Protein AF-W7D9A3-F1 (afdb_monomer)

Foldseek 3Di:
DDDPPPPPPPPDDDDDDDALVNLQVQLVVCVVVVVNVSNVVSNVVSVVD

Solvent-accessible surface area (backbone atoms only — not comparable to full-atom values): 3043 Å² total; per-residue (Å²): 139,79,85,80,78,74,73,75,80,64,84,80,80,76,81,90,75,88,50,34,65,56,27,38,54,52,10,54,53,28,45,76,72,67,39,53,72,58,12,50,57,23,40,54,53,24,76,76,94

Radius of gyration: 20.24 Å; Cα contacts (8 Å, |Δi|>4): 35; chains: 1; bounding box: 26×25×63 Å

Mean predicted aligned error: 9.05 Å

Structure (mmCIF, N/CA/C/O backbone):
data_AF-W7D9A3-F1
#
_entry.id   AF-W7D9A3-F1
#
loop_
_atom_site.group_PDB
_atom_site.id
_atom_site.type_symbol
_atom_site.label_atom_id
_atom_site.label_alt_id
_atom_site.label_comp_id
_atom_site.label_asym_id
_atom_site.label_entity_id
_atom_site.label_seq_id
_atom_site.pdbx_PDB_ins_code
_atom_site.Cartn_x
_atom_site.Cartn_y
_atom_site.Cartn_z
_atom_site.occupancy
_atom_site.B_iso_or_equiv
_atom_site.auth_seq_id
_atom_site.auth_comp_id
_atom_site.auth_asym_id
_atom_site.auth_atom_id
_atom_site.pdbx_PDB_model_num
ATOM 1 N N . MET A 1 1 ? -19.558 -19.398 -56.464 1.00 41.59 1 MET A N 1
ATOM 2 C CA . MET A 1 1 ? -18.225 -19.064 -55.902 1.00 41.59 1 MET A CA 1
ATOM 3 C C . MET A 1 1 ? -18.104 -17.547 -55.970 1.00 41.59 1 MET A C 1
ATOM 5 O O . MET A 1 1 ? -18.318 -17.010 -57.039 1.00 41.59 1 MET A O 1
ATOM 9 N N . ASN A 1 2 ? -17.937 -16.783 -54.894 1.00 43.59 2 ASN A N 1
ATOM 10 C CA . ASN A 1 2 ? -16.894 -16.903 -53.884 1.00 43.59 2 ASN A CA 1
ATOM 11 C C . ASN A 1 2 ? -17.400 -16.311 -52.553 1.00 43.59 2 ASN A C 1
ATOM 13 O O . ASN A 1 2 ? -17.896 -15.183 -52.530 1.00 43.59 2 ASN A O 1
ATOM 17 N N . LEU A 1 3 ? -17.307 -17.087 -51.470 1.00 50.22 3 LEU A N 1
ATOM 18 C CA . LEU A 1 3 ? -17.655 -16.651 -50.122 1.00 50.22 3 LEU A CA 1
ATOM 19 C C . LEU A 1 3 ? -16.638 -15.597 -49.678 1.00 50.22 3 LEU A C 1
ATOM 21 O O . LEU A 1 3 ? -15.489 -15.919 -49.376 1.00 50.22 3 LEU A O 1
ATOM 25 N N . LYS A 1 4 ? -17.050 -14.329 -49.614 1.00 54.50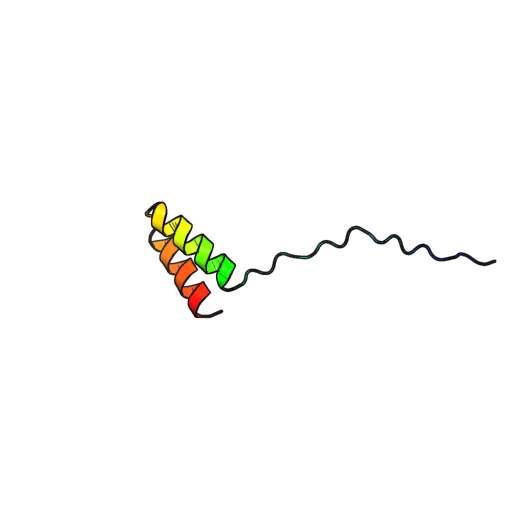 4 LYS A N 1
ATOM 26 C CA . LYS A 1 4 ? -16.302 -13.336 -48.844 1.00 54.50 4 LYS A CA 1
ATOM 27 C C . LYS A 1 4 ? -16.518 -13.682 -47.378 1.00 54.50 4 LYS A C 1
ATOM 29 O O . LYS A 1 4 ? -17.549 -13.349 -46.809 1.00 54.50 4 LYS A O 1
ATOM 34 N N . ASN A 1 5 ? -15.556 -14.419 -46.827 1.00 53.31 5 ASN A N 1
ATOM 35 C CA . ASN A 1 5 ? -15.406 -14.719 -45.411 1.00 53.31 5 ASN A CA 1
ATOM 36 C C . ASN A 1 5 ? -15.520 -13.427 -44.592 1.00 53.31 5 ASN A C 1
ATOM 38 O O . ASN A 1 5 ? -14.523 -12.757 -44.322 1.00 53.31 5 ASN A O 1
ATOM 42 N N . SER A 1 6 ? -16.737 -13.083 -44.181 1.00 56.44 6 SER A N 1
ATOM 43 C CA . SER A 1 6 ? -16.975 -12.206 -43.050 1.00 56.44 6 SER A CA 1
ATOM 44 C C . SER A 1 6 ? -16.471 -12.968 -41.832 1.00 56.44 6 SER A C 1
ATOM 46 O O . SER A 1 6 ? -17.211 -13.742 -41.223 1.00 56.44 6 SER A O 1
ATOM 48 N N . LYS A 1 7 ? -15.176 -12.818 -41.522 1.00 58.00 7 LYS A N 1
ATOM 49 C CA . LYS A 1 7 ? -14.666 -13.126 -40.188 1.00 58.00 7 LYS A CA 1
ATOM 50 C C . LYS A 1 7 ? -15.566 -12.341 -39.249 1.00 58.00 7 LYS A C 1
ATOM 52 O O . LYS A 1 7 ? -15.493 -11.118 -39.217 1.00 58.00 7 LYS A O 1
ATOM 57 N N . GLN A 1 8 ? -16.471 -13.044 -38.581 1.00 60.22 8 GLN A N 1
ATOM 58 C CA . GLN A 1 8 ? -17.193 -12.506 -37.449 1.00 60.22 8 GLN A CA 1
ATOM 59 C C . GLN A 1 8 ? -16.101 -12.019 -36.504 1.00 60.22 8 GLN A C 1
ATOM 61 O O . GLN A 1 8 ? -15.342 -12.826 -35.964 1.00 60.22 8 GLN A O 1
ATOM 66 N N . GLU A 1 9 ? -15.933 -10.704 -36.402 1.00 63.53 9 GLU A N 1
ATOM 67 C CA . GLU A 1 9 ? -15.106 -10.093 -35.375 1.00 63.53 9 GLU A CA 1
ATOM 68 C C . GLU A 1 9 ? -15.826 -10.355 -34.053 1.00 63.53 9 GLU A C 1
ATOM 70 O O . GLU A 1 9 ? -16.549 -9.512 -33.534 1.00 63.53 9 GLU A O 1
ATOM 75 N N . GLY A 1 10 ? -15.724 -11.593 -33.561 1.00 65.31 10 GLY A N 1
ATOM 76 C CA . GLY A 1 10 ? -16.220 -11.963 -32.250 1.00 65.31 10 GLY A CA 1
ATOM 77 C C . GLY A 1 10 ? -15.638 -10.974 -31.254 1.00 65.31 10 GLY A C 1
ATOM 78 O O . GLY A 1 10 ? -14.446 -10.668 -31.338 1.00 65.31 10 GLY A O 1
ATOM 79 N N . ASN A 1 11 ? -16.495 -10.440 -30.380 1.00 73.50 11 ASN A N 1
ATOM 80 C CA . ASN A 1 11 ? -16.132 -9.451 -29.369 1.00 73.50 11 ASN A CA 1
ATOM 81 C C . ASN A 1 11 ? -14.769 -9.799 -28.761 1.00 73.50 11 ASN A C 1
ATOM 83 O O . ASN A 1 11 ? -14.640 -10.773 -28.019 1.00 73.50 11 ASN A O 1
ATOM 87 N N . LYS A 1 12 ? -13.733 -9.033 -29.124 1.00 78.62 12 LYS A N 1
ATOM 88 C CA . LYS A 1 12 ? -12.379 -9.253 -28.619 1.00 78.62 12 LYS A CA 1
ATOM 89 C C . LYS A 1 12 ? -12.375 -8.875 -27.143 1.00 78.62 12 LYS A C 1
ATOM 91 O O . LYS A 1 12 ? -12.373 -7.697 -26.799 1.00 78.62 12 LYS A O 1
ATOM 96 N N . ILE A 1 13 ? -12.399 -9.882 -26.275 1.00 82.94 13 ILE A N 1
ATOM 97 C CA . ILE A 1 13 ? -12.223 -9.695 -24.837 1.00 82.94 13 ILE A CA 1
ATOM 98 C C . ILE A 1 13 ? -10.735 -9.442 -24.595 1.00 82.94 13 ILE A C 1
ATOM 100 O O . ILE A 1 13 ? -9.904 -10.327 -24.799 1.00 82.94 13 ILE A O 1
ATOM 104 N N . TYR A 1 14 ? -10.398 -8.229 -24.165 1.00 82.50 14 TYR A N 1
ATOM 105 C CA . TYR A 1 14 ? -9.048 -7.899 -23.723 1.00 82.50 14 TYR A CA 1
ATOM 106 C C . TYR A 1 14 ? -8.934 -8.196 -22.223 1.00 82.50 14 TYR A C 1
ATOM 108 O O . TYR A 1 14 ? -9.662 -7.587 -21.438 1.00 82.50 14 TYR A O 1
ATOM 116 N N . PRO A 1 15 ? -8.059 -9.125 -21.795 1.00 87.81 15 PRO A N 1
ATOM 117 C CA . PRO A 1 15 ? -7.902 -9.419 -20.379 1.00 87.81 15 PRO A CA 1
ATOM 118 C C . PRO A 1 15 ? -7.283 -8.222 -19.657 1.00 87.81 15 PRO A C 1
ATOM 120 O O . PRO A 1 15 ? -6.331 -7.608 -20.150 1.00 87.81 15 PRO A O 1
ATOM 123 N N . PHE A 1 16 ? -7.800 -7.919 -18.466 1.00 90.31 16 PHE A N 1
ATOM 124 C CA . PHE A 1 16 ? -7.218 -6.897 -17.610 1.00 90.31 16 PHE A CA 1
ATOM 125 C C . PHE A 1 16 ? -5.826 -7.336 -17.144 1.00 90.31 16 PHE A C 1
ATOM 127 O O . PHE A 1 16 ? -5.672 -8.387 -16.520 1.00 90.31 16 PHE A O 1
ATOM 134 N N . ARG A 1 17 ? -4.811 -6.525 -17.452 1.00 90.88 17 ARG A N 1
ATOM 135 C CA . ARG A 1 17 ? -3.448 -6.688 -16.942 1.00 90.88 17 ARG A CA 1
ATOM 136 C C . ARG A 1 17 ? -3.142 -5.539 -15.984 1.00 90.88 17 ARG A C 1
ATOM 138 O O . ARG A 1 17 ? -2.958 -4.419 -16.456 1.00 90.88 17 ARG A O 1
ATOM 145 N N . PRO A 1 18 ? -3.102 -5.797 -14.667 1.00 91.75 18 PRO A N 1
ATOM 146 C CA . PRO A 1 18 ? -2.740 -4.779 -13.694 1.00 91.75 18 PRO A CA 1
ATOM 147 C C . PRO A 1 18 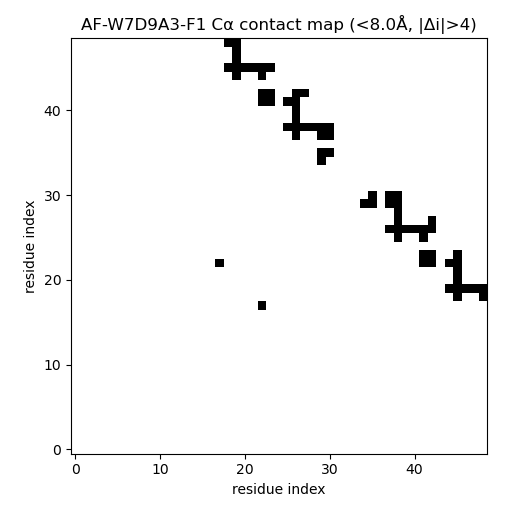? -1.319 -4.263 -13.941 1.00 91.75 18 PRO A C 1
ATOM 149 O O . PRO A 1 18 ? -0.427 -5.050 -14.259 1.00 91.75 18 PRO A O 1
ATOM 152 N N . ASN A 1 19 ? -1.114 -2.963 -13.754 1.00 94.31 19 ASN A N 1
ATOM 153 C CA . ASN A 1 19 ? 0.183 -2.290 -13.818 1.00 94.31 19 ASN A CA 1
ATOM 154 C C . ASN A 1 19 ? 0.494 -1.600 -12.474 1.00 94.31 19 ASN A C 1
ATOM 156 O O . ASN A 1 19 ? -0.318 -1.650 -11.546 1.00 94.31 19 ASN A O 1
ATOM 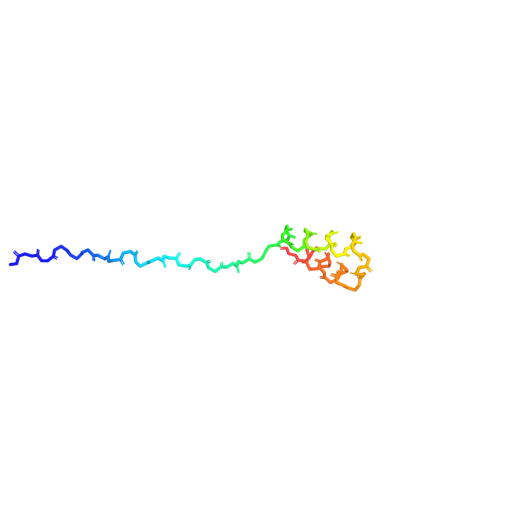160 N N . GLY A 1 20 ? 1.654 -0.944 -12.367 1.00 97.12 20 GLY A N 1
ATOM 161 C CA . GLY A 1 20 ? 2.051 -0.230 -11.148 1.00 97.12 20 GLY A CA 1
ATOM 162 C C . GLY A 1 20 ? 1.026 0.817 -10.692 1.00 97.12 20 GLY A C 1
ATOM 163 O O . GLY A 1 20 ? 0.704 0.881 -9.508 1.00 97.12 20 GLY A O 1
ATOM 164 N N . GLU A 1 21 ? 0.429 1.566 -11.626 1.00 97.19 21 GLU A N 1
ATOM 165 C CA . GLU A 1 21 ? -0.600 2.574 -11.328 1.00 97.19 21 GLU A CA 1
ATOM 166 C C . GLU A 1 21 ? -1.858 1.959 -10.700 1.00 97.19 21 GLU A C 1
ATOM 168 O O . GLU A 1 21 ? -2.361 2.471 -9.699 1.00 97.19 21 GLU A O 1
ATOM 173 N N . PHE A 1 22 ? -2.337 0.830 -11.229 1.00 97.06 22 PHE A N 1
ATOM 174 C CA . PHE A 1 22 ? -3.471 0.113 -10.648 1.00 97.06 22 PHE A CA 1
ATOM 175 C C . PHE A 1 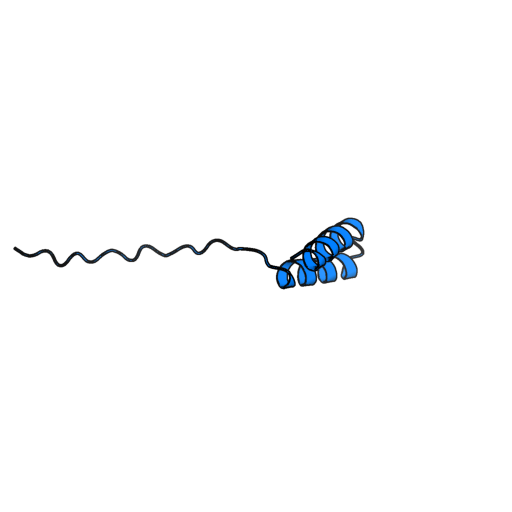22 ? -3.201 -0.272 -9.192 1.00 97.06 22 PHE A C 1
ATOM 177 O O . PHE A 1 22 ? -4.042 -0.052 -8.317 1.00 97.06 22 PHE A O 1
ATOM 184 N N . TYR A 1 23 ? -2.028 -0.849 -8.918 1.00 98.12 23 TYR A N 1
ATOM 185 C CA . TYR A 1 23 ? -1.677 -1.254 -7.561 1.00 98.12 23 TYR A CA 1
ATOM 186 C C . TYR A 1 23 ? -1.512 -0.049 -6.637 1.00 98.12 23 TYR A C 1
ATOM 188 O O . TYR A 1 23 ? -1.986 -0.092 -5.505 1.00 98.12 23 TYR A O 1
ATOM 196 N N . PHE A 1 24 ? -0.941 1.050 -7.128 1.00 98.38 24 PHE A N 1
ATOM 197 C CA . PHE A 1 24 ? -0.836 2.286 -6.364 1.00 98.38 24 PHE A CA 1
ATOM 198 C C . PHE A 1 24 ? -2.216 2.823 -5.963 1.00 98.38 24 PHE A C 1
ATOM 200 O O . PHE A 1 24 ? -2.460 3.065 -4.782 1.00 98.38 24 PHE A O 1
ATOM 207 N N . GLN A 1 25 ? -3.153 2.932 -6.911 1.00 98.38 25 GLN A N 1
ATOM 208 C CA . GLN A 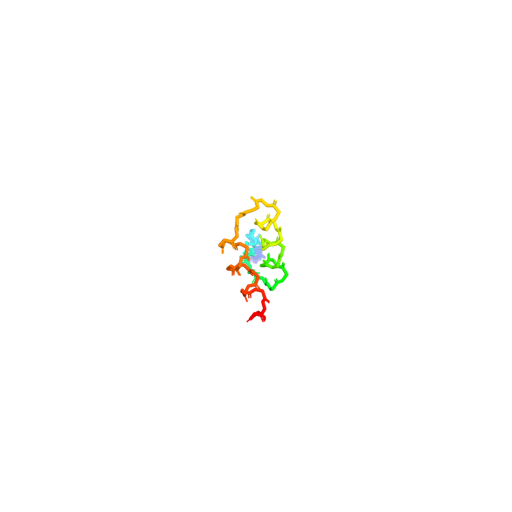1 25 ? -4.513 3.407 -6.634 1.00 98.38 25 GLN A CA 1
ATOM 209 C C . GLN A 1 25 ? -5.230 2.535 -5.595 1.00 98.38 25 GLN A C 1
ATOM 211 O O . GLN A 1 25 ? -5.822 3.066 -4.654 1.00 98.38 25 GLN A O 1
ATOM 216 N N . ARG A 1 26 ? -5.119 1.204 -5.711 1.00 98.31 26 ARG A N 1
ATOM 217 C CA . ARG A 1 26 ? -5.683 0.265 -4.728 1.00 98.31 26 ARG A CA 1
ATOM 218 C C . ARG A 1 26 ? -5.032 0.388 -3.350 1.00 98.31 26 ARG A C 1
ATOM 220 O O . ARG A 1 26 ? -5.722 0.272 -2.342 1.00 98.31 26 ARG A O 1
ATOM 227 N N . GLY A 1 27 ? -3.730 0.660 -3.300 1.00 98.50 27 GLY A N 1
ATOM 228 C CA . GLY A 1 27 ? -3.011 0.914 -2.053 1.00 98.50 27 GLY A CA 1
ATOM 229 C C . GLY A 1 27 ? -3.487 2.182 -1.346 1.00 98.50 27 GLY A C 1
ATOM 230 O O . GLY A 1 27 ? -3.714 2.161 -0.139 1.00 98.50 27 GLY A O 1
ATOM 231 N N . ILE A 1 28 ? -3.714 3.265 -2.096 1.00 98.62 28 ILE A N 1
ATOM 232 C CA . ILE A 1 28 ? -4.265 4.518 -1.556 1.00 98.62 28 ILE A CA 1
ATOM 233 C C . ILE A 1 28 ? -5.703 4.332 -1.053 1.00 98.62 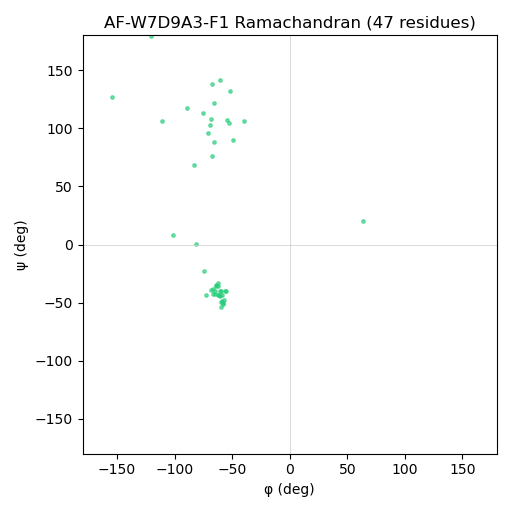28 ILE A C 1
ATOM 235 O O . ILE A 1 28 ? -6.056 4.881 -0.010 1.00 98.62 28 ILE A O 1
ATOM 239 N N . GLU A 1 29 ? -6.529 3.566 -1.768 1.00 98.69 29 GLU A N 1
ATOM 240 C CA . GLU A 1 29 ? -7.896 3.231 -1.349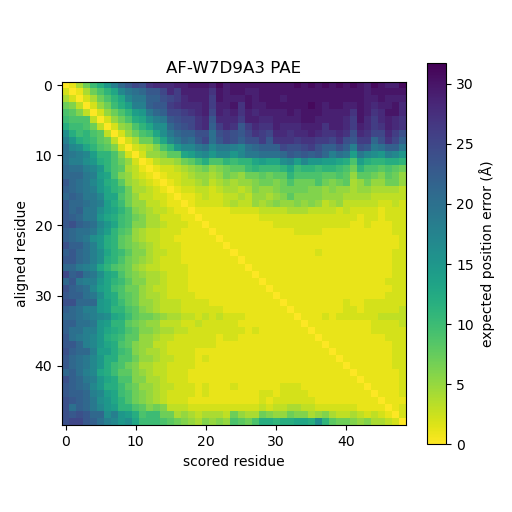 1.00 98.69 29 GLU A CA 1
ATOM 241 C C . GLU A 1 29 ? -7.901 2.481 -0.007 1.00 98.69 29 GLU A C 1
ATOM 243 O O . GLU A 1 29 ? -8.517 2.947 0.951 1.00 98.69 29 GLU A O 1
ATOM 248 N N . ALA A 1 30 ? -7.137 1.390 0.097 1.00 98.69 30 ALA A N 1
ATOM 249 C CA . ALA A 1 30 ? -7.017 0.608 1.328 1.00 98.69 30 ALA A CA 1
ATOM 250 C C . ALA A 1 30 ? -6.457 1.443 2.495 1.00 98.69 30 ALA A C 1
ATOM 252 O O . ALA A 1 30 ? -6.959 1.376 3.617 1.00 98.69 30 ALA A O 1
ATOM 253 N N . PHE A 1 31 ? -5.466 2.303 2.229 1.00 98.44 31 PHE A N 1
ATOM 254 C CA . PHE A 1 31 ? -4.909 3.199 3.243 1.00 98.44 31 PHE A CA 1
ATOM 255 C C . PHE A 1 31 ? -5.968 4.155 3.811 1.00 98.44 31 PHE A C 1
ATOM 257 O O . PHE A 1 31 ? -6.061 4.325 5.027 1.00 98.44 31 PHE A O 1
ATOM 264 N N . ARG A 1 32 ? -6.803 4.752 2.949 1.00 98.56 32 ARG A N 1
ATOM 265 C CA . ARG A 1 32 ? -7.901 5.644 3.370 1.00 98.56 32 ARG A CA 1
ATOM 266 C C . ARG A 1 32 ? -8.937 4.925 4.230 1.00 98.56 32 ARG A C 1
ATOM 268 O O . ARG A 1 32 ? -9.482 5.538 5.144 1.00 98.56 32 ARG A O 1
ATOM 275 N N . ASN A 1 33 ? -9.159 3.640 3.971 1.00 98.56 33 ASN A N 1
ATOM 276 C CA . ASN A 1 33 ? -10.063 2.791 4.743 1.00 98.56 33 ASN A CA 1
ATOM 277 C C . ASN A 1 33 ? -9.434 2.236 6.032 1.00 98.56 33 ASN A C 1
ATOM 279 O O . ASN A 1 33 ? -10.098 1.512 6.765 1.00 98.56 33 ASN A O 1
ATOM 283 N N . GLN A 1 34 ? -8.174 2.577 6.326 1.00 98.12 34 GLN A N 1
ATOM 284 C CA . GLN A 1 34 ? -7.397 2.040 7.449 1.00 98.12 34 GLN A CA 1
ATOM 285 C C . GLN A 1 34 ? -7.132 0.522 7.362 1.00 98.12 34 GLN A C 1
ATOM 287 O O . GLN A 1 34 ? -6.757 -0.111 8.350 1.00 98.12 34 GLN A O 1
ATOM 292 N N . GLU A 1 35 ? -7.238 -0.055 6.164 1.00 98.62 35 GLU A N 1
ATOM 293 C CA . GLU A 1 35 ? -6.920 -1.452 5.850 1.00 98.62 35 GLU A CA 1
ATOM 294 C C . GLU A 1 35 ? -5.408 -1.585 5.596 1.00 98.62 35 GLU A C 1
ATOM 296 O O . GLU A 1 35 ? -4.933 -1.752 4.471 1.00 98.62 35 GLU A O 1
ATOM 301 N N . MET A 1 36 ? -4.620 -1.406 6.659 1.00 97.69 36 MET A N 1
ATOM 302 C CA . MET A 1 36 ? -3.161 -1.263 6.560 1.00 97.69 36 MET A CA 1
ATOM 303 C C . MET A 1 36 ? -2.432 -2.466 5.928 1.00 97.69 36 MET A C 1
ATOM 305 O O . MET A 1 36 ? -1.518 -2.227 5.133 1.00 97.69 36 MET A O 1
ATOM 309 N N . PRO A 1 37 ? -2.795 -3.737 6.205 1.00 98.44 37 PRO A N 1
ATOM 310 C CA . PRO A 1 37 ? -2.156 -4.882 5.552 1.00 98.44 37 PRO A CA 1
ATOM 311 C C . PRO A 1 37 ? -2.350 -4.877 4.028 1.00 98.44 37 PRO A C 1
ATOM 313 O O . PRO A 1 37 ? -1.405 -5.093 3.265 1.00 98.44 37 PRO A O 1
ATOM 316 N N . GLU A 1 38 ? -3.563 -4.579 3.570 1.00 98.25 38 GLU A N 1
ATOM 317 C CA . GLU A 1 38 ? -3.921 -4.491 2.158 1.00 98.25 38 GLU A CA 1
ATOM 318 C C . GLU A 1 38 ? -3.224 -3.313 1.483 1.00 98.25 38 GLU A C 1
ATOM 320 O O . GLU A 1 38 ? -2.701 -3.468 0.375 1.00 98.25 38 GLU A O 1
ATOM 325 N N . ALA A 1 39 ? -3.177 -2.163 2.160 1.00 98.69 39 ALA A N 1
ATOM 326 C CA . ALA A 1 39 ? -2.477 -0.980 1.683 1.00 98.69 39 ALA A CA 1
ATOM 327 C C . ALA A 1 39 ? -0.996 -1.280 1.429 1.00 98.69 39 ALA A C 1
ATOM 329 O O . ALA A 1 39 ? -0.507 -1.041 0.324 1.00 98.69 39 ALA A O 1
ATOM 330 N N . LEU A 1 40 ? -0.304 -1.876 2.408 1.00 98.44 40 LEU A N 1
ATOM 331 C CA . LEU A 1 40 ? 1.104 -2.258 2.276 1.00 98.44 40 LEU A CA 1
ATOM 332 C C . LEU A 1 40 ? 1.316 -3.219 1.107 1.00 98.44 40 LEU A C 1
ATOM 334 O O . LEU A 1 40 ? 2.120 -2.937 0.222 1.00 98.44 40 LEU A O 1
ATOM 338 N N . ARG A 1 41 ? 0.525 -4.294 1.033 1.00 98.12 41 ARG A N 1
ATOM 339 C CA . ARG A 1 41 ? 0.636 -5.291 -0.041 1.00 98.12 41 ARG A CA 1
ATOM 340 C C . ARG A 1 41 ? 0.496 -4.668 -1.432 1.00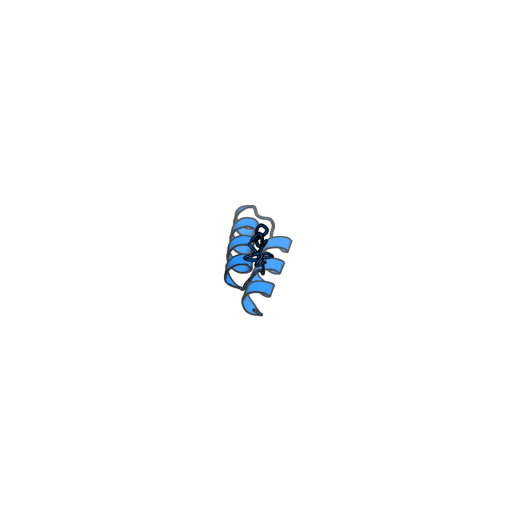 98.12 41 ARG A C 1
ATOM 342 O O . ARG A 1 41 ? 1.176 -5.078 -2.374 1.00 98.12 41 ARG A O 1
ATOM 349 N N . TYR A 1 42 ? -0.423 -3.719 -1.593 1.00 98.38 42 TYR A N 1
ATOM 350 C CA . TYR A 1 42 ? -0.637 -3.038 -2.865 1.00 98.38 42 TYR A CA 1
ATOM 351 C C . TYR A 1 42 ? 0.485 -2.052 -3.199 1.00 98.38 42 TYR A C 1
ATOM 353 O O . TYR A 1 42 ? 0.965 -2.050 -4.332 1.00 98.38 42 TYR A O 1
ATOM 361 N N . LEU A 1 43 ? 0.932 -1.259 -2.227 1.00 98.12 43 LEU A N 1
ATOM 362 C CA . LEU A 1 43 ? 1.992 -0.273 -2.432 1.00 98.12 43 LEU A CA 1
ATOM 363 C C . LEU A 1 43 ? 3.351 -0.930 -2.698 1.00 98.12 43 LEU A C 1
ATOM 365 O O . LEU A 1 43 ? 4.066 -0.491 -3.596 1.00 98.12 43 LEU A O 1
ATOM 369 N N . GLU A 1 44 ? 3.681 -2.022 -2.005 1.00 97.81 44 GLU A N 1
ATOM 370 C CA . GLU A 1 44 ? 4.878 -2.818 -2.299 1.00 97.81 44 GLU A CA 1
ATOM 371 C C . GLU A 1 44 ? 4.840 -3.331 -3.737 1.00 97.81 44 GLU A C 1
ATOM 373 O O . GLU A 1 44 ? 5.786 -3.149 -4.499 1.00 97.81 44 GLU A O 1
ATOM 378 N N . ARG A 1 45 ? 3.711 -3.910 -4.156 1.00 96.44 45 ARG A N 1
ATOM 379 C CA . ARG A 1 45 ? 3.569 -4.419 -5.521 1.00 96.44 45 ARG A CA 1
ATOM 380 C C . ARG A 1 45 ? 3.692 -3.318 -6.569 1.00 96.44 45 ARG A C 1
ATOM 382 O O . ARG A 1 45 ? 4.256 -3.579 -7.622 1.00 96.44 45 ARG A O 1
ATOM 389 N N . ALA A 1 46 ? 3.205 -2.113 -6.282 1.00 97.62 46 ALA A N 1
ATOM 390 C CA . ALA A 1 46 ? 3.373 -0.959 -7.160 1.00 97.62 46 ALA A CA 1
ATOM 391 C C . ALA A 1 46 ? 4.847 -0.544 -7.315 1.00 97.62 46 ALA A C 1
ATOM 393 O O . ALA A 1 46 ? 5.237 -0.136 -8.402 1.00 97.62 46 ALA A O 1
ATOM 394 N N . ALA A 1 47 ? 5.664 -0.674 -6.263 1.00 95.44 47 ALA A N 1
ATOM 395 C CA . ALA A 1 47 ? 7.083 -0.308 -6.282 1.00 95.44 47 ALA A CA 1
ATOM 396 C C . ALA A 1 47 ? 7.978 -1.300 -7.052 1.00 95.44 47 ALA A C 1
ATOM 398 O O . ALA A 1 47 ? 9.061 -0.925 -7.493 1.00 95.44 47 ALA A O 1
ATOM 399 N N . PHE A 1 48 ? 7.536 -2.552 -7.204 1.00 90.94 48 PHE A N 1
ATOM 400 C CA . PHE A 1 48 ? 8.256 -3.608 -7.932 1.00 90.94 48 PHE A CA 1
ATOM 401 C C . PHE A 1 48 ? 7.716 -3.867 -9.351 1.00 90.94 48 PHE A C 1
ATOM 403 O O . PHE A 1 48 ? 8.110 -4.854 -9.977 1.00 90.94 48 PHE A O 1
ATOM 410 N N . PHE A 1 49 ? 6.797 -3.027 -9.838 1.00 79.19 49 PHE A N 1
ATOM 411 C CA . PHE A 1 49 ? 6.253 -3.082 -11.200 1.00 79.19 49 PHE A CA 1
ATOM 412 C C . PHE A 1 49 ? 7.070 -2.234 -12.174 1.00 79.19 49 PHE A C 1
A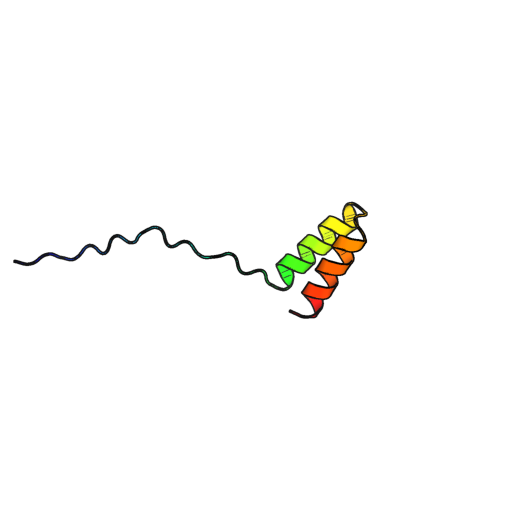TOM 414 O O . PHE A 1 49 ? 7.200 -2.674 -13.338 1.00 79.19 49 PHE A O 1
#

Organism: NCBI:txid1265816

pLDDT: mean 86.41, std 17.42, range [41.59, 98.69]

Secondary structure (DSSP, 8-state):
-------------PPP---HHHHHHHHHHHHHTT-HHHHHHHHHHHHT-

Nearest PDB structures (foldseek):
  8sxe-assembly1_C  TM=7.418E-01  e=6.698E+00  Pseudomonas aeruginosa
  3j8c-assembly1_C  TM=6.745E-01  e=9.420E+00  Homo sapiens

Sequence (49 aa):
MNLKNSKQEGNKIYPFRPNGEFYFQRGIEAFRNQEMPEALRYLERAAFF